Protein AF-A0A1V2PEN6-F1 (afdb_monomer)

Mean predicted aligned error: 4.53 Å

Radius of gyration: 13.34 Å; Cα contacts (8 Å, |Δi|>4): 80; chains: 1; bounding box: 30×24×36 Å

pLDDT: mean 90.59, std 9.53, range [58.5, 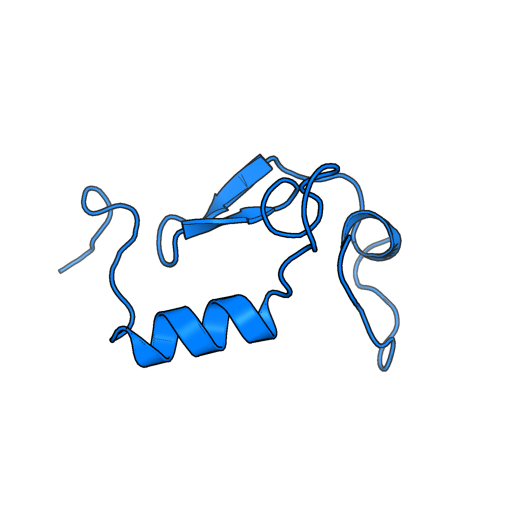98.38]

Secondary structure (DSSP, 8-state):
-PSPPTT----SSTHHHH-S---PBPTTT--BTTTTS--SSSPPPPHHHHHHHHHHTT---S-GGG---

Sequence (69 aa):
MWPPPAGLPIRPPYRDYLGQPSYEVCPRCGFEFGNDDDPGTAPPVSFYQYRAEWEAKGRPWFDKSVMQE

Structure (mmCIF, N/CA/C/O backbone):
data_AF-A0A1V2PEN6-F1
#
_entry.id   AF-A0A1V2PEN6-F1
#
loop_
_atom_site.group_PDB
_atom_site.id
_atom_site.type_symbol
_atom_site.label_atom_id
_atom_site.label_alt_id
_atom_site.label_comp_id
_atom_site.label_asym_id
_atom_site.label_entity_id
_atom_site.label_seq_id
_atom_site.pdbx_PDB_ins_code
_atom_site.Cartn_x
_atom_site.Cartn_y
_atom_site.Cartn_z
_atom_site.occupancy
_atom_site.B_iso_or_equiv
_atom_site.auth_seq_id
_atom_site.auth_comp_id
_atom_site.auth_asym_id
_atom_site.auth_atom_id
_atom_site.pdbx_PDB_model_num
ATOM 1 N N . MET A 1 1 ? 8.344 10.561 -14.315 1.00 58.50 1 MET A N 1
ATOM 2 C CA . MET A 1 1 ? 7.501 11.598 -14.950 1.00 58.50 1 MET A CA 1
ATOM 3 C C . MET A 1 1 ? 6.067 11.115 -14.803 1.00 58.50 1 MET A C 1
ATOM 5 O O . MET A 1 1 ? 5.757 10.064 -15.341 1.00 58.50 1 MET A O 1
ATOM 9 N N . TRP A 1 2 ? 5.267 11.778 -13.967 1.00 61.47 2 TRP A N 1
ATOM 10 C CA . TRP A 1 2 ? 3.854 11.453 -13.740 1.00 61.47 2 TRP A CA 1
ATOM 11 C C . TRP A 1 2 ? 2.988 12.435 -14.547 1.00 61.47 2 TRP A C 1
ATOM 13 O O . TRP A 1 2 ? 3.354 13.613 -14.600 1.00 61.47 2 TRP A O 1
ATOM 23 N N . PRO A 1 3 ? 1.867 12.007 -15.155 1.00 67.19 3 PRO A N 1
ATOM 24 C CA . PRO A 1 3 ? 1.298 10.655 -15.130 1.00 67.19 3 PRO A CA 1
ATOM 25 C C . PRO A 1 3 ? 1.989 9.674 -16.103 1.00 67.19 3 PRO A C 1
ATOM 27 O O . PRO A 1 3 ? 2.616 10.112 -17.069 1.00 67.19 3 PRO A O 1
ATOM 30 N N . PRO A 1 4 ? 1.885 8.351 -15.867 1.00 67.88 4 PRO A N 1
ATOM 31 C CA . PRO A 1 4 ? 2.368 7.332 -16.800 1.00 67.88 4 PRO A CA 1
ATOM 32 C C . PRO A 1 4 ? 1.601 7.364 -18.140 1.00 67.88 4 PRO A C 1
ATOM 34 O O . PRO A 1 4 ? 0.448 7.805 -18.178 1.00 67.88 4 PRO A O 1
ATOM 37 N N . PRO A 1 5 ? 2.204 6.876 -19.245 1.00 80.06 5 PRO A N 1
ATOM 38 C CA . PRO A 1 5 ? 1.549 6.801 -20.550 1.00 80.06 5 PRO A CA 1
ATOM 39 C C . PRO A 1 5 ? 0.237 6.006 -20.518 1.00 80.06 5 PRO A C 1
ATOM 41 O O . PRO A 1 5 ? 0.139 4.955 -19.881 1.00 80.06 5 PRO A O 1
ATOM 44 N N . ALA A 1 6 ? -0.766 6.486 -21.256 1.00 80.12 6 ALA A N 1
ATOM 45 C CA . ALA A 1 6 ? -2.052 5.808 -21.377 1.00 80.12 6 ALA A CA 1
ATOM 46 C C . ALA A 1 6 ? -1.895 4.406 -21.995 1.00 80.12 6 ALA A C 1
ATOM 48 O O . ALA A 1 6 ? -1.133 4.212 -22.940 1.00 80.12 6 ALA A O 1
ATOM 49 N N . GLY A 1 7 ? -2.639 3.430 -21.467 1.00 81.75 7 GLY A N 1
ATOM 50 C CA . GLY A 1 7 ? -2.628 2.047 -21.959 1.00 81.75 7 GLY A CA 1
ATOM 51 C C . GLY A 1 7 ? -1.461 1.188 -21.465 1.00 81.75 7 GLY A C 1
ATOM 52 O O . GLY A 1 7 ? -1.383 0.018 -21.835 1.00 81.75 7 GLY A O 1
ATOM 53 N N . LEU A 1 8 ? -0.578 1.720 -20.613 1.00 80.94 8 LEU A N 1
ATOM 54 C CA . LEU A 1 8 ? 0.477 0.922 -19.999 1.00 80.94 8 LEU A CA 1
ATOM 55 C C . LEU A 1 8 ? -0.134 -0.061 -18.978 1.00 80.94 8 LEU A C 1
ATOM 57 O O . LEU A 1 8 ? -0.827 0.378 -18.055 1.00 80.94 8 LEU A O 1
ATOM 61 N N . PRO A 1 9 ? 0.102 -1.381 -19.098 1.00 83.50 9 PRO A N 1
ATOM 62 C CA . PRO A 1 9 ? -0.351 -2.346 -18.106 1.00 83.50 9 PRO A CA 1
ATOM 63 C C . PRO A 1 9 ? 0.549 -2.270 -16.866 1.00 83.50 9 PRO A C 1
ATOM 65 O O . PRO A 1 9 ? 1.525 -3.004 -16.741 1.00 83.50 9 PRO A O 1
ATOM 68 N N . ILE A 1 10 ? 0.220 -1.358 -15.953 1.00 87.81 10 ILE A N 1
ATOM 69 C CA . ILE A 1 10 ? 0.963 -1.133 -14.711 1.00 87.81 10 ILE A CA 1
ATOM 70 C C . ILE A 1 10 ? 0.723 -2.307 -13.751 1.00 87.81 10 ILE A C 1
ATOM 72 O O . ILE A 1 10 ? -0.422 -2.643 -13.433 1.00 87.81 10 ILE A O 1
ATOM 76 N N . ARG A 1 11 ? 1.807 -2.930 -13.284 1.00 92.94 11 ARG A N 1
ATOM 77 C CA . ARG A 1 11 ? 1.793 -4.046 -12.328 1.00 92.94 11 ARG A CA 1
ATOM 78 C C . ARG A 1 11 ? 2.748 -3.750 -11.169 1.00 92.94 11 ARG A C 1
ATOM 80 O O . ARG A 1 11 ? 3.681 -2.979 -11.367 1.00 92.94 11 ARG A O 1
ATOM 87 N N . PRO A 1 12 ? 2.534 -4.356 -9.995 1.00 94.69 12 PRO A N 1
ATOM 88 C CA . PRO A 1 12 ? 3.514 -4.325 -8.920 1.00 94.69 12 PRO A CA 1
ATOM 89 C C . PRO A 1 12 ? 4.882 -4.902 -9.352 1.00 94.69 12 PRO A C 1
ATOM 91 O O . PRO A 1 12 ? 4.891 -5.866 -10.128 1.00 94.69 12 PRO A O 1
ATOM 94 N N . PRO A 1 13 ? 6.010 -4.364 -8.855 1.00 94.12 13 PRO A N 1
ATOM 95 C CA . PRO A 1 13 ? 6.084 -3.214 -7.957 1.00 94.12 13 PRO A CA 1
ATOM 96 C C . PRO A 1 13 ? 5.841 -1.902 -8.708 1.00 94.12 13 PRO A C 1
ATOM 98 O O . PRO A 1 13 ? 6.400 -1.647 -9.776 1.00 94.12 13 PRO A O 1
ATOM 101 N N . TYR A 1 14 ? 4.983 -1.040 -8.166 1.00 92.12 14 TYR A N 1
ATOM 102 C CA . TYR A 1 14 ? 4.561 0.164 -8.876 1.00 92.12 14 TYR A CA 1
ATOM 103 C C . TYR A 1 14 ? 5.662 1.212 -8.968 1.00 92.12 14 TYR A C 1
ATOM 105 O O . TYR A 1 14 ? 5.574 2.102 -9.818 1.00 92.12 14 TYR A O 1
ATOM 113 N N . ARG A 1 15 ? 6.733 1.074 -8.177 1.00 90.88 15 ARG A N 1
ATOM 114 C CA . ARG A 1 15 ? 7.896 1.960 -8.246 1.00 90.88 15 ARG A CA 1
ATOM 115 C C . ARG A 1 15 ? 8.541 2.033 -9.628 1.00 90.88 15 ARG A C 1
ATOM 117 O O . ARG A 1 15 ? 9.044 3.087 -10.013 1.00 90.88 15 ARG A O 1
ATOM 124 N N . ASP A 1 16 ? 8.439 0.949 -10.394 1.00 90.69 16 ASP A N 1
ATOM 125 C CA . ASP A 1 16 ? 8.997 0.839 -11.743 1.00 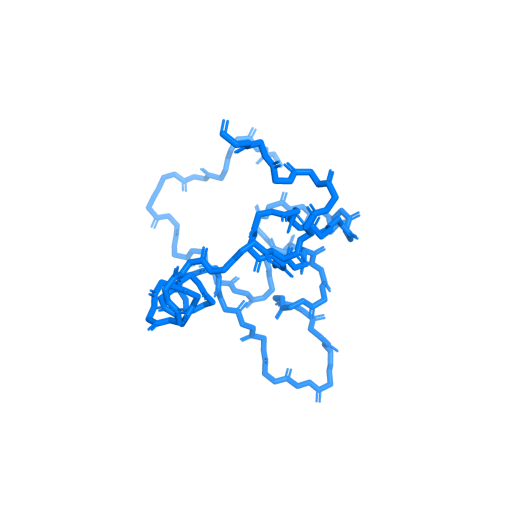90.69 16 ASP A CA 1
ATOM 126 C C . ASP A 1 16 ? 8.262 1.745 -12.751 1.00 90.69 16 ASP A C 1
ATOM 128 O O . ASP A 1 16 ? 8.798 2.074 -13.809 1.00 90.69 16 ASP A O 1
ATOM 132 N N . TYR A 1 17 ? 7.043 2.187 -12.415 1.00 88.62 17 TYR A N 1
ATOM 133 C CA . TYR A 1 17 ? 6.166 2.966 -13.295 1.00 88.62 17 TYR A CA 1
ATOM 134 C C . TYR A 1 17 ? 5.776 4.330 -12.714 1.00 88.62 17 TYR A C 1
ATOM 136 O O . TYR A 1 17 ? 5.618 5.298 -13.461 1.00 88.62 17 TYR A O 1
ATOM 144 N N . LEU A 1 18 ? 5.583 4.408 -11.394 1.00 86.75 18 LEU A N 1
ATOM 145 C CA . LEU A 1 18 ? 4.974 5.548 -10.703 1.00 86.75 18 LEU A CA 1
ATOM 146 C C . LEU A 1 18 ? 5.976 6.365 -9.875 1.00 86.75 18 LEU A C 1
ATOM 148 O O . LEU A 1 18 ? 5.651 7.477 -9.466 1.00 86.75 18 LEU A O 1
ATOM 152 N N . GLY A 1 19 ? 7.208 5.874 -9.706 1.00 88.00 19 GLY A N 1
ATOM 153 C CA . GLY A 1 19 ? 8.253 6.527 -8.916 1.00 88.00 19 GLY A CA 1
ATOM 154 C C . GLY A 1 19 ? 8.408 5.934 -7.516 1.00 88.00 19 GLY A C 1
ATOM 155 O O . GLY A 1 19 ? 7.794 4.932 -7.185 1.00 88.00 19 GLY A O 1
ATOM 156 N N . GLN A 1 20 ? 9.275 6.533 -6.701 1.00 92.75 20 GLN A N 1
ATOM 157 C CA . GLN A 1 20 ? 9.633 5.980 -5.390 1.00 92.75 20 GLN A CA 1
ATOM 158 C C . GLN A 1 20 ? 8.407 5.803 -4.472 1.00 92.75 20 GLN A C 1
ATOM 160 O O . GLN A 1 20 ? 7.491 6.629 -4.530 1.00 92.75 20 GLN A O 1
ATOM 165 N N . PRO A 1 21 ? 8.392 4.754 -3.630 1.00 92.88 21 PRO A N 1
ATOM 166 C CA . PRO A 1 21 ? 7.308 4.519 -2.684 1.00 92.88 21 PRO A CA 1
ATOM 167 C C . PRO A 1 21 ? 7.184 5.667 -1.683 1.00 92.88 21 PRO A C 1
ATOM 169 O O . PRO A 1 21 ? 8.189 6.224 -1.235 1.00 92.88 21 PRO A O 1
ATOM 172 N N . SER A 1 22 ? 5.948 6.008 -1.318 1.00 93.69 22 SER A N 1
ATOM 173 C CA . SER A 1 22 ? 5.691 6.972 -0.243 1.00 93.69 22 SER A CA 1
ATOM 174 C C . SER A 1 22 ? 5.740 6.328 1.143 1.00 93.69 22 SER A C 1
ATOM 176 O O . SER A 1 22 ? 5.937 7.045 2.120 1.00 93.69 22 SER A O 1
ATOM 178 N N . TYR A 1 23 ? 5.561 5.002 1.230 1.00 94.81 23 TYR A N 1
ATOM 179 C CA . TYR A 1 23 ? 5.338 4.261 2.480 1.00 94.81 23 TYR A CA 1
ATOM 180 C C . TYR A 1 23 ? 4.151 4.794 3.297 1.00 94.81 23 TYR A C 1
ATOM 182 O O . TYR A 1 23 ? 4.049 4.583 4.504 1.00 94.81 23 TYR A O 1
ATOM 190 N N . GLU A 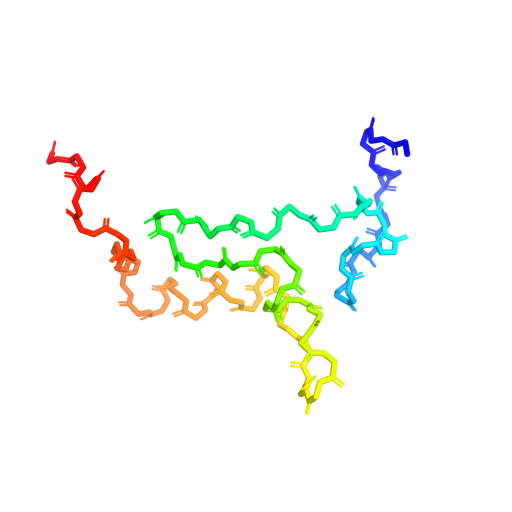1 24 ? 3.239 5.511 2.640 1.00 95.19 24 GLU A N 1
ATOM 191 C CA . GLU A 1 24 ? 1.991 5.940 3.252 1.00 95.19 24 GLU A CA 1
ATOM 192 C C . GLU A 1 24 ? 0.985 4.793 3.226 1.00 95.19 24 GLU A C 1
ATOM 194 O O . GLU A 1 24 ? 0.819 4.102 2.216 1.00 95.19 24 GLU A O 1
ATOM 199 N N . VAL A 1 25 ? 0.260 4.649 4.333 1.00 96.19 25 VAL A N 1
ATOM 200 C CA . VAL A 1 25 ? -0.864 3.724 4.453 1.00 96.19 25 VAL A CA 1
ATOM 201 C C . VAL A 1 25 ? -2.152 4.488 4.183 1.00 96.19 25 VAL A C 1
ATOM 203 O O . VAL A 1 25 ? -2.437 5.497 4.830 1.00 96.19 25 VAL A O 1
ATOM 206 N N . CYS A 1 26 ? -2.970 4.007 3.249 1.00 94.69 26 CYS A N 1
ATOM 207 C CA . CYS A 1 26 ? -4.271 4.608 2.989 1.00 94.69 26 CYS A CA 1
ATOM 208 C C . CYS A 1 26 ? -5.173 4.475 4.233 1.00 94.69 26 CYS A C 1
ATOM 210 O O . CYS A 1 26 ? -5.553 3.354 4.577 1.00 94.69 26 CYS A O 1
ATOM 212 N N . PRO A 1 27 ? -5.636 5.575 4.860 1.00 94.50 27 PRO A N 1
ATOM 213 C CA . PRO A 1 27 ? -6.472 5.490 6.061 1.00 94.50 27 PRO A CA 1
ATOM 214 C C . PRO A 1 27 ? -7.824 4.810 5.809 1.00 94.50 27 PRO A C 1
ATOM 216 O O . PRO A 1 27 ? -8.448 4.267 6.723 1.00 94.50 27 PRO A O 1
ATOM 219 N N . ARG A 1 28 ? -8.299 4.823 4.556 1.00 94.44 28 ARG A N 1
ATOM 220 C CA . ARG A 1 28 ? -9.599 4.255 4.201 1.00 94.44 28 ARG A CA 1
ATOM 221 C C . ARG A 1 28 ? -9.554 2.741 4.072 1.00 94.44 28 ARG A C 1
ATOM 223 O O . ARG A 1 28 ? -10.410 2.081 4.660 1.00 94.44 28 ARG A O 1
ATOM 230 N N . CYS A 1 29 ? -8.640 2.216 3.256 1.00 96.19 29 CYS A N 1
ATOM 231 C CA . CYS A 1 29 ? -8.598 0.794 2.912 1.00 96.19 29 CYS A CA 1
ATOM 232 C C . CYS A 1 29 ? -7.421 0.034 3.528 1.00 96.19 29 CYS A C 1
ATOM 234 O O . CYS A 1 29 ? -7.528 -1.181 3.632 1.00 96.19 29 CYS A O 1
ATOM 236 N N . GLY A 1 30 ? -6.363 0.725 3.964 1.00 96.88 30 GLY A N 1
ATOM 237 C CA . GLY A 1 30 ? -5.186 0.124 4.593 1.00 96.88 30 GLY A CA 1
ATOM 238 C C . GLY A 1 30 ? -4.066 -0.277 3.638 1.00 96.88 30 GLY A C 1
ATOM 239 O O . GLY A 1 30 ? -3.104 -0.875 4.098 1.00 96.88 30 GLY A O 1
ATOM 240 N N . PHE A 1 31 ? -4.176 0.016 2.338 1.00 97.00 31 PHE A N 1
ATOM 241 C CA . PHE A 1 31 ? -3.109 -0.290 1.380 1.00 97.00 31 PHE A CA 1
ATOM 242 C C . PH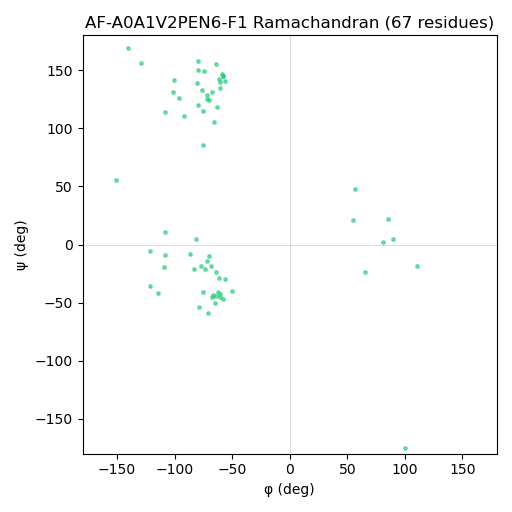E A 1 31 ? -1.87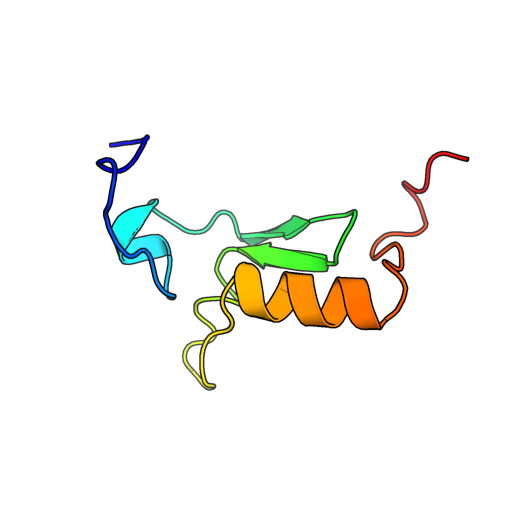5 0.576 1.646 1.00 97.00 31 PHE A C 1
ATOM 244 O O . PHE A 1 31 ? -2.011 1.800 1.733 1.00 97.00 31 PHE A O 1
ATOM 251 N N . GLU A 1 32 ? -0.695 -0.033 1.701 1.00 96.62 32 GLU A N 1
ATOM 252 C CA . GLU A 1 32 ? 0.589 0.641 1.876 1.00 96.62 32 GLU A CA 1
ATOM 253 C C . GLU A 1 32 ? 1.425 0.627 0.590 1.00 96.62 32 GLU A C 1
ATOM 255 O O . GLU A 1 32 ? 1.898 -0.418 0.134 1.00 96.62 32 GLU A O 1
ATOM 260 N N . PHE A 1 33 ? 1.653 1.811 0.014 1.00 93.75 33 PHE A N 1
ATOM 261 C CA . PHE A 1 33 ? 2.456 1.936 -1.202 1.00 93.75 33 PHE A CA 1
ATOM 262 C C . PHE A 1 33 ? 3.954 1.785 -0.901 1.00 93.75 33 PHE A C 1
ATOM 264 O O . PHE A 1 33 ? 4.556 2.634 -0.245 1.00 93.75 33 PHE A O 1
ATOM 271 N N . GLY A 1 34 ? 4.559 0.721 -1.425 1.00 93.94 34 GLY A N 1
ATOM 272 C CA . GLY A 1 34 ? 5.952 0.334 -1.220 1.00 93.94 34 GLY A CA 1
ATOM 273 C C . GLY A 1 34 ? 6.146 -0.921 -0.378 1.00 93.94 34 GLY A C 1
ATOM 274 O O . GLY A 1 34 ? 7.214 -1.513 -0.462 1.00 93.94 34 GLY A O 1
ATOM 275 N N . ASN A 1 35 ? 5.137 -1.342 0.391 1.00 96.56 35 ASN A N 1
ATOM 276 C CA . ASN A 1 35 ? 5.194 -2.574 1.186 1.00 96.56 35 ASN A CA 1
ATOM 277 C C . ASN A 1 35 ? 4.193 -3.624 0.691 1.00 96.56 35 ASN A C 1
ATOM 279 O O . ASN A 1 35 ? 4.573 -4.785 0.553 1.00 96.56 35 ASN A O 1
ATOM 283 N N . ASP A 1 36 ? 2.957 -3.245 0.342 1.00 96.94 36 ASP A N 1
ATOM 284 C CA . ASP A 1 36 ? 1.984 -4.203 -0.204 1.00 96.94 36 ASP A CA 1
ATOM 285 C C . ASP A 1 36 ? 2.288 -4.564 -1.670 1.00 96.94 36 ASP A C 1
ATOM 287 O O . ASP A 1 36 ? 2.189 -5.729 -2.064 1.00 96.94 36 ASP A O 1
ATOM 291 N N . ASP A 1 37 ? 2.682 -3.589 -2.498 1.00 96.00 37 ASP A N 1
ATOM 292 C CA . ASP A 1 37 ? 3.031 -3.821 -3.908 1.00 96.00 37 ASP A CA 1
ATOM 293 C C . ASP A 1 37 ? 4.496 -4.218 -4.131 1.00 96.00 37 ASP A C 1
ATOM 295 O O . ASP A 1 37 ? 4.864 -4.580 -5.245 1.00 96.00 37 ASP A O 1
ATOM 299 N N . ASP A 1 38 ? 5.347 -4.163 -3.111 1.00 96.44 38 ASP A N 1
ATOM 300 C CA . ASP A 1 38 ? 6.776 -4.457 -3.256 1.00 96.44 38 ASP A CA 1
ATOM 301 C C . ASP A 1 38 ? 7.414 -5.030 -1.973 1.00 96.44 38 ASP A C 1
ATOM 303 O O . ASP A 1 38 ? 8.413 -4.513 -1.474 1.00 96.44 38 ASP A O 1
ATOM 307 N N . PRO A 1 39 ? 6.874 -6.129 -1.413 1.00 94.62 39 PRO A N 1
ATOM 308 C CA . PRO A 1 39 ? 7.269 -6.635 -0.094 1.00 94.62 39 PRO A CA 1
ATOM 309 C C . PRO A 1 39 ? 8.681 -7.249 -0.045 1.00 94.62 39 PRO A C 1
ATOM 311 O O . PRO A 1 39 ? 9.153 -7.638 1.026 1.00 94.62 39 PRO A O 1
ATOM 314 N N . GLY A 1 40 ? 9.334 -7.457 -1.197 1.00 93.94 40 GLY A N 1
ATOM 315 C CA . GLY A 1 40 ? 10.663 -8.073 -1.350 1.00 93.94 40 GLY A CA 1
ATOM 316 C C . GLY A 1 40 ? 10.784 -9.557 -0.952 1.00 93.94 40 GLY A C 1
ATOM 317 O O . GLY A 1 40 ? 1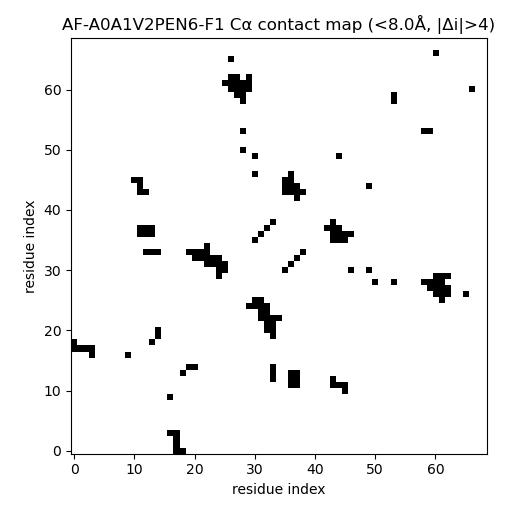1.663 -10.257 -1.447 1.00 93.94 40 GLY A O 1
ATOM 318 N N . THR A 1 41 ? 9.906 -10.053 -0.080 1.00 94.62 41 THR A N 1
ATOM 319 C CA . THR A 1 41 ? 9.969 -11.385 0.551 1.00 94.62 41 THR A CA 1
ATOM 320 C C . THR A 1 41 ? 8.736 -12.251 0.280 1.00 94.62 41 THR A C 1
ATOM 322 O O . THR A 1 41 ? 8.721 -13.432 0.626 1.00 94.62 41 THR A O 1
ATOM 325 N N . ALA A 1 42 ? 7.717 -11.689 -0.368 1.00 94.00 42 ALA A N 1
ATOM 326 C 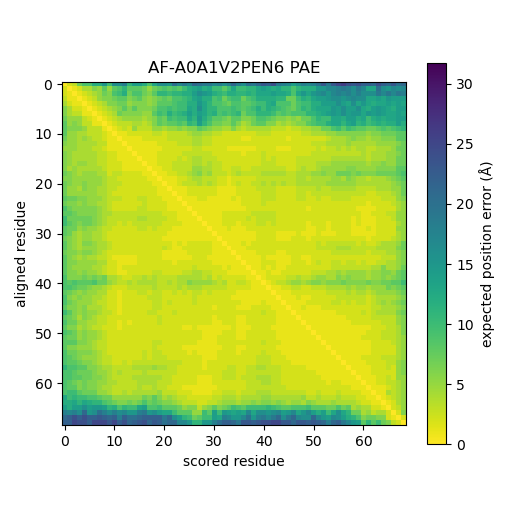CA . ALA A 1 42 ? 6.463 -12.344 -0.723 1.00 94.00 42 ALA A CA 1
ATOM 327 C C . ALA A 1 42 ? 6.003 -11.896 -2.126 1.00 94.00 42 ALA A C 1
ATOM 329 O O . ALA A 1 42 ? 6.575 -10.960 -2.691 1.00 94.00 42 ALA A O 1
ATOM 330 N N . PRO A 1 43 ? 4.990 -12.543 -2.729 1.00 95.38 43 PRO A N 1
ATOM 331 C CA . PRO A 1 43 ? 4.372 -12.025 -3.943 1.00 95.38 43 PRO A CA 1
ATOM 332 C C . PRO A 1 43 ? 3.753 -10.639 -3.697 1.00 95.38 43 PRO A C 1
ATOM 334 O O . PRO A 1 43 ? 3.055 -10.470 -2.696 1.00 95.38 43 PRO A O 1
ATOM 337 N N . PRO A 1 44 ? 3.967 -9.663 -4.593 1.00 96.44 44 PRO A N 1
ATOM 338 C CA . PRO A 1 44 ? 3.389 -8.338 -4.439 1.00 96.44 44 PRO A CA 1
ATOM 339 C C . PRO A 1 44 ? 1.887 -8.333 -4.746 1.00 96.44 44 PRO A C 1
ATOM 341 O O . PRO A 1 44 ? 1.410 -9.077 -5.610 1.00 96.44 44 PRO A O 1
ATOM 344 N N . VAL A 1 45 ? 1.146 -7.449 -4.084 1.00 96.44 45 VAL A N 1
ATOM 345 C CA . VAL A 1 45 ? -0.300 -7.294 -4.260 1.00 96.44 45 VAL A CA 1
ATOM 346 C C . VAL A 1 45 ? -0.596 -6.092 -5.150 1.00 96.44 45 VAL A C 1
ATOM 348 O O . VAL A 1 45 ? -0.095 -4.990 -4.944 1.00 96.44 45 VAL A O 1
ATOM 351 N N . SER A 1 46 ? -1.450 -6.282 -6.158 1.00 95.00 46 SER A N 1
ATOM 352 C CA . SER A 1 46 ? -1.916 -5.158 -6.976 1.00 95.00 46 SER A CA 1
ATOM 353 C C . SER A 1 46 ? -3.036 -4.371 -6.294 1.00 95.00 46 SER A C 1
ATOM 355 O O . SER A 1 46 ? -3.885 -4.953 -5.620 1.00 95.00 46 SER A O 1
ATOM 357 N N . PHE A 1 47 ? -3.131 -3.066 -6.570 1.00 91.50 47 PHE A N 1
ATOM 358 C CA . PHE A 1 47 ? -4.251 -2.218 -6.150 1.00 91.50 47 PHE A CA 1
ATOM 359 C C . PHE A 1 47 ? -5.608 -2.837 -6.508 1.00 91.50 47 PHE A C 1
ATOM 361 O O . PHE A 1 47 ? -6.545 -2.774 -5.719 1.00 91.50 47 PHE A O 1
ATOM 368 N N . TYR A 1 48 ? -5.722 -3.447 -7.693 1.00 93.31 48 TYR A N 1
ATOM 369 C CA . TYR A 1 48 ? -6.965 -4.069 -8.151 1.00 93.31 48 TYR A CA 1
ATOM 370 C C . TYR A 1 48 ? -7.339 -5.297 -7.321 1.00 93.31 48 TYR A C 1
ATOM 372 O O . TYR A 1 48 ? -8.496 -5.423 -6.925 1.00 93.31 48 TYR A O 1
ATOM 380 N N . GLN A 1 49 ? -6.375 -6.176 -7.032 1.00 95.75 49 GLN A N 1
ATOM 381 C CA . GLN A 1 49 ? -6.605 -7.347 -6.182 1.00 95.75 49 GLN A CA 1
ATOM 382 C C . GLN A 1 49 ? -6.945 -6.926 -4.754 1.00 95.75 49 GLN A C 1
ATOM 384 O O . GLN A 1 49 ? -7.984 -7.328 -4.236 1.00 95.75 49 GLN A O 1
ATOM 389 N N . TYR 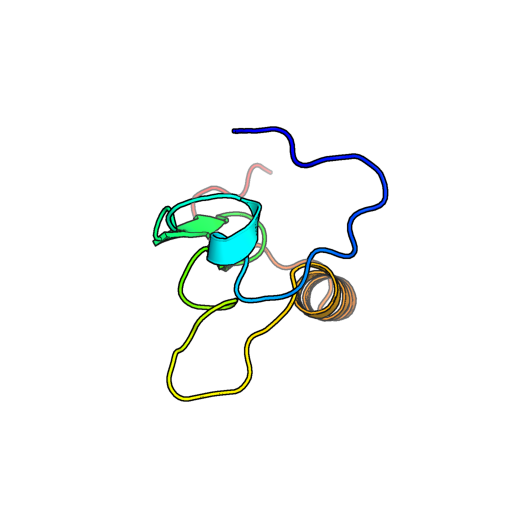A 1 50 ? -6.137 -6.042 -4.161 1.00 97.00 50 TYR A N 1
ATOM 390 C CA . TYR A 1 50 ? -6.377 -5.549 -2.808 1.00 97.00 50 TYR A CA 1
ATOM 391 C C . TYR A 1 50 ? -7.753 -4.891 -2.685 1.00 97.00 50 TYR A C 1
ATOM 393 O O . TYR A 1 50 ? -8.518 -5.186 -1.767 1.00 97.00 50 TYR A O 1
ATOM 401 N N . ARG A 1 51 ? -8.105 -4.016 -3.638 1.00 96.56 51 ARG A N 1
ATOM 402 C CA . ARG A 1 51 ? -9.409 -3.351 -3.662 1.00 96.56 51 ARG A CA 1
ATOM 403 C C . ARG A 1 51 ? -10.546 -4.361 -3.763 1.00 96.56 51 ARG A C 1
ATOM 405 O O . ARG A 1 51 ? -11.520 -4.210 -3.033 1.00 96.56 51 ARG A O 1
ATOM 412 N N . ALA A 1 52 ? -10.442 -5.360 -4.637 1.00 97.56 52 ALA A N 1
ATOM 413 C CA . ALA A 1 52 ? -11.480 -6.375 -4.786 1.00 97.56 52 ALA A CA 1
ATOM 414 C C . ALA A 1 52 ? -11.703 -7.149 -3.475 1.00 97.56 52 ALA A C 1
ATOM 416 O O . ALA A 1 52 ? -12.843 -7.340 -3.055 1.00 97.56 52 ALA A O 1
ATOM 417 N N . GLU A 1 53 ? -10.628 -7.527 -2.779 1.00 97.50 53 GLU A N 1
ATOM 418 C CA . GLU A 1 53 ? -10.718 -8.191 -1.475 1.00 97.50 53 GLU A CA 1
ATOM 419 C C . GLU A 1 53 ? -11.297 -7.284 -0.383 1.00 97.50 53 GLU A C 1
ATOM 421 O O . GLU A 1 53 ? -12.133 -7.715 0.412 1.00 97.50 53 GLU A O 1
ATOM 426 N N . TRP A 1 54 ? -10.869 -6.023 -0.332 1.00 97.62 54 TRP A N 1
ATOM 427 C CA . TRP A 1 54 ? -11.393 -5.030 0.605 1.00 97.62 54 TRP A CA 1
ATOM 428 C C . TRP A 1 54 ? -12.888 -4.757 0.372 1.00 97.62 54 TRP A C 1
ATOM 430 O O . TRP A 1 54 ? -13.664 -4.680 1.328 1.00 97.62 54 TRP A O 1
ATOM 440 N N . GLU A 1 55 ? -13.320 -4.672 -0.890 1.00 98.25 55 GLU A N 1
ATOM 441 C CA . GLU A 1 55 ? -14.732 -4.549 -1.259 1.00 98.25 55 GLU A CA 1
ATOM 442 C C . GLU A 1 55 ? -15.531 -5.792 -0.847 1.00 98.25 55 GLU A C 1
ATOM 444 O O . GLU A 1 55 ? -16.594 -5.645 -0.242 1.00 98.25 55 GLU A O 1
ATOM 449 N N . ALA A 1 56 ? -15.002 -6.998 -1.080 1.00 98.38 56 ALA A N 1
ATOM 450 C CA . ALA A 1 56 ? -15.631 -8.254 -0.662 1.00 98.38 56 ALA A CA 1
ATOM 451 C C . ALA A 1 56 ? -15.787 -8.370 0.866 1.00 98.38 56 ALA A C 1
ATOM 453 O O . ALA A 1 56 ? -16.732 -8.990 1.349 1.00 98.38 56 ALA A O 1
ATOM 454 N N . LYS A 1 57 ? -14.900 -7.727 1.634 1.00 97.62 57 LYS A N 1
ATOM 455 C CA . LYS A 1 57 ? -14.964 -7.636 3.104 1.00 97.62 57 LYS A CA 1
ATOM 456 C C . LYS A 1 57 ? -15.926 -6.549 3.612 1.00 97.62 57 LYS A C 1
ATOM 458 O O . LYS A 1 57 ? -15.983 -6.305 4.814 1.00 97.62 57 LYS A O 1
ATOM 463 N N . GLY A 1 58 ? -16.673 -5.880 2.730 1.00 97.94 58 GLY A N 1
ATOM 464 C CA . GLY A 1 58 ? -17.638 -4.843 3.109 1.00 97.94 58 GLY A CA 1
ATOM 465 C C . GLY A 1 58 ? -17.030 -3.451 3.280 1.00 97.94 58 GLY A C 1
ATOM 466 O O . GLY A 1 58 ? -17.622 -2.601 3.940 1.00 97.94 58 GLY A O 1
ATOM 467 N N . ARG A 1 59 ? -15.864 -3.191 2.674 1.00 96.38 59 ARG A N 1
ATOM 468 C CA . ARG A 1 59 ? -15.198 -1.878 2.682 1.00 96.38 59 ARG A CA 1
ATOM 469 C C . ARG A 1 59 ? -14.909 -1.332 4.095 1.00 96.38 59 ARG A C 1
ATOM 471 O O . ARG A 1 59 ? -15.208 -0.156 4.360 1.00 96.38 59 ARG A O 1
ATOM 478 N N . PRO A 1 60 ? -14.336 -2.131 5.017 1.00 95.69 60 PRO A N 1
ATOM 479 C CA . PRO A 1 60 ? -14.049 -1.667 6.373 1.00 95.69 60 PRO A CA 1
ATOM 480 C C . PRO A 1 60 ? -13.109 -0.457 6.352 1.00 95.69 60 PRO A C 1
ATOM 482 O O . PRO A 1 60 ? -12.270 -0.336 5.459 1.00 95.69 60 PRO A O 1
ATOM 485 N N . TRP A 1 61 ? -13.274 0.463 7.302 1.00 95.25 61 TRP A N 1
ATOM 486 C CA . TRP A 1 61 ? -12.281 1.513 7.546 1.00 95.25 61 TRP A CA 1
ATOM 487 C C . TRP A 1 61 ? -11.050 0.892 8.196 1.00 95.25 61 TRP A C 1
ATOM 489 O O . TRP A 1 61 ? -11.185 0.165 9.182 1.00 95.25 61 TRP A O 1
ATOM 499 N N . PHE A 1 62 ? -9.875 1.161 7.625 1.00 95.81 62 PHE A N 1
ATOM 500 C CA . PHE A 1 62 ? -8.610 0.737 8.216 1.00 95.81 62 PHE A CA 1
ATOM 501 C C . PHE A 1 62 ? -8.321 1.549 9.477 1.00 95.81 62 PHE A C 1
ATOM 503 O O . PHE A 1 62 ? -8.260 0.992 10.573 1.00 95.81 62 PHE A O 1
ATOM 510 N N . ASP A 1 63 ? -8.241 2.871 9.334 1.00 94.12 63 ASP A N 1
ATOM 511 C CA . ASP A 1 63 ? -8.118 3.775 10.465 1.00 94.12 63 ASP A CA 1
ATOM 512 C C . ASP A 1 63 ? -9.507 4.239 10.917 1.00 94.12 63 ASP A C 1
ATOM 514 O O . ASP A 1 63 ? -10.213 4.980 10.229 1.00 94.12 63 ASP A O 1
ATOM 518 N N . LYS A 1 64 ? -9.912 3.773 12.101 1.00 92.00 64 LYS A N 1
ATOM 519 C CA . LYS A 1 64 ? -11.201 4.119 12.712 1.00 92.00 64 LYS A CA 1
ATOM 520 C C . LYS A 1 64 ? -11.212 5.516 13.326 1.00 92.00 64 LYS A C 1
ATOM 522 O O . LYS A 1 64 ? -12.293 6.039 13.566 1.00 92.00 64 LYS A O 1
ATOM 527 N N . SER A 1 65 ? -10.048 6.112 13.590 1.00 91.88 65 SER A N 1
ATOM 528 C CA . SER A 1 65 ? -9.952 7.451 14.184 1.00 91.88 65 SER A CA 1
ATOM 529 C C . SER A 1 65 ? -10.310 8.568 13.198 1.00 91.88 65 SER A C 1
ATOM 531 O O . SER A 1 65 ? -10.708 9.652 13.614 1.00 91.88 65 SER A O 1
ATOM 533 N N . VAL A 1 66 ? -10.233 8.283 11.896 1.00 85.81 66 VAL A N 1
ATOM 534 C CA . VAL A 1 66 ? -10.569 9.207 10.801 1.00 85.81 66 VAL A CA 1
ATOM 535 C C . VAL A 1 66 ? -11.863 8.827 10.074 1.00 85.81 66 VAL A C 1
ATOM 537 O O . VAL A 1 66 ? -12.165 9.375 9.011 1.00 85.81 66 VAL A O 1
ATOM 540 N N . MET A 1 67 ? -12.633 7.886 10.633 1.00 79.56 67 MET A N 1
ATOM 541 C CA . MET A 1 67 ? -13.968 7.556 10.141 1.00 79.56 67 MET A CA 1
ATOM 542 C C . MET A 1 67 ? -14.874 8.772 10.359 1.00 79.56 67 MET A C 1
ATOM 544 O O . MET A 1 67 ? -15.262 9.068 11.484 1.00 79.56 67 MET A O 1
ATOM 548 N N . GLN A 1 68 ? -15.184 9.487 9.281 1.00 65.44 68 GLN A N 1
ATOM 549 C CA . GLN A 1 68 ? -16.194 10.542 9.306 1.00 65.44 68 GLN A CA 1
ATOM 550 C C . GLN A 1 68 ? -17.576 9.878 9.222 1.00 65.44 68 GLN A C 1
ATOM 552 O O . GLN A 1 68 ? -17.819 9.119 8.278 1.00 65.44 68 GLN A O 1
ATOM 557 N N . GLU A 1 69 ? -18.405 10.099 10.249 1.00 62.00 69 GLU A N 1
ATOM 558 C CA . GLU A 1 69 ? -19.802 9.634 10.352 1.00 62.00 69 GLU A CA 1
ATOM 559 C C . GLU A 1 69 ? -20.714 10.258 9.287 1.00 62.00 69 GLU A C 1
ATOM 561 O O . GLU A 1 69 ? -20.552 11.465 8.986 1.00 62.00 69 GLU A O 1
#

Solvent-accessible 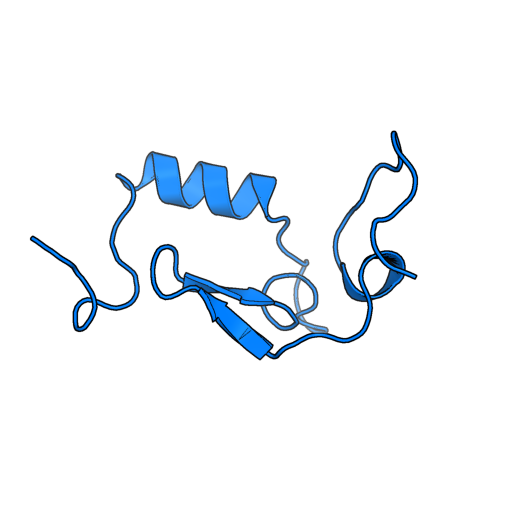surface area (backbone atoms only — not comparable to full-atom values): 4357 Å² total; per-residue (Å²): 120,86,78,65,69,86,90,63,87,84,57,59,46,48,49,84,66,76,40,82,62,78,68,50,60,40,53,56,74,52,58,29,42,50,50,46,22,42,51,88,81,57,87,52,46,40,72,68,57,52,48,52,54,41,52,76,67,70,58,56,63,53,40,69,91,75,61,80,131

Foldseek 3Di:
DPDFDPPDPQAAPNCVTHNDFPQDADQQQGDGNCCQRPVVPDHHDDPVRSVVVCVVVVRDGNHPVPDDD